Protein AF-A0A5E6N3S0-F1 (afdb_monomer_lite)

Foldseek 3Di:
DLVVLVVQLVVQVVDPDQAAEAEAEEQLDLDPPPDDDSVVSLVSNLVSQVVSVVVRYHYHYDHPDPVNCVVCCPRVDDD

pLDDT: mean 75.24, std 16.96, range [36.5, 94.19]

Secondary structure (DSSP, 8-state):
-HHHHHHHHHHHHTS--S-EEEEEEE-S----TT-S-HHHHHHHHHHHHHHHHHTTEEEEEEESSTTTHHHHHHHT---

Radius of gyration: 12.84 Å; chains: 1; bounding box: 31×25×33 Å

Sequence (79 aa):
MGAALRHAGTHLHKQQEKRKLILLVTDGEPADIDESDPQHLRFDTKKAVEELYSTGVLTYCLTLDPQADAYVKRYLWRK

Structure (mmCIF, N/CA/C/O backbone):
data_AF-A0A5E6N3S0-F1
#
_entry.id   AF-A0A5E6N3S0-F1
#
loop_
_atom_site.group_PDB
_atom_site.id
_atom_site.type_symbol
_atom_site.label_atom_id
_atom_site.label_alt_id
_atom_site.label_comp_id
_atom_site.label_asym_id
_atom_site.label_entity_id
_atom_site.label_seq_id
_atom_site.pdbx_PDB_ins_code
_atom_site.Cartn_x
_atom_site.Cartn_y
_atom_site.Cartn_z
_atom_site.occupancy
_atom_site.B_iso_or_equiv
_atom_site.auth_seq_id
_atom_site.auth_comp_id
_atom_site.auth_asym_id
_atom_site.auth_atom_id
_atom_site.pdbx_PDB_model_num
ATOM 1 N N . MET A 1 1 ? 6.650 5.204 -5.035 1.00 77.69 1 MET A N 1
ATOM 2 C CA . MET A 1 1 ? 5.394 4.611 -4.497 1.00 77.69 1 MET A CA 1
ATOM 3 C C . MET A 1 1 ? 5.382 4.468 -2.968 1.00 77.69 1 MET A C 1
ATOM 5 O O . MET A 1 1 ? 4.407 4.898 -2.357 1.00 77.69 1 MET A O 1
ATOM 9 N N . GLY A 1 2 ? 6.418 3.926 -2.310 1.00 83.56 2 GLY A N 1
ATOM 10 C CA . GLY A 1 2 ? 6.394 3.731 -0.848 1.00 83.56 2 GLY A CA 1
ATOM 11 C C . GLY A 1 2 ? 6.259 5.017 -0.021 1.00 83.56 2 GLY A C 1
ATOM 12 O O . GLY A 1 2 ? 5.548 5.024 0.982 1.00 83.56 2 GLY A O 1
ATOM 13 N N . ALA A 1 3 ? 6.834 6.140 -0.466 1.00 86.50 3 ALA A N 1
ATOM 14 C CA . ALA A 1 3 ? 6.627 7.446 0.176 1.00 86.50 3 ALA A CA 1
ATOM 15 C C . ALA A 1 3 ? 5.142 7.868 0.206 1.00 86.50 3 ALA A C 1
ATOM 17 O O . ALA A 1 3 ? 4.631 8.254 1.258 1.00 86.50 3 ALA A O 1
ATOM 18 N N . ALA A 1 4 ? 4.429 7.727 -0.917 1.00 87.62 4 ALA A N 1
ATOM 19 C CA . ALA A 1 4 ? 3.002 8.041 -1.009 1.00 87.62 4 ALA A CA 1
ATOM 20 C C . ALA A 1 4 ? 2.158 7.147 -0.084 1.00 87.62 4 ALA A C 1
ATOM 22 O O . ALA A 1 4 ? 1.265 7.635 0.607 1.00 87.62 4 ALA A O 1
ATOM 23 N N . LEU A 1 5 ? 2.491 5.853 -0.007 1.00 90.62 5 LEU A N 1
ATOM 24 C CA . LEU A 1 5 ? 1.841 4.902 0.898 1.00 90.62 5 LEU A CA 1
ATOM 25 C C . LEU A 1 5 ? 2.029 5.284 2.373 1.00 90.62 5 LEU A C 1
ATOM 27 O O . LEU A 1 5 ? 1.055 5.332 3.123 1.00 90.62 5 LEU A O 1
ATOM 31 N N . ARG A 1 6 ? 3.256 5.617 2.795 1.00 92.38 6 ARG A N 1
ATOM 32 C CA . ARG A 1 6 ? 3.542 6.048 4.178 1.00 92.38 6 ARG A CA 1
ATOM 33 C C . ARG A 1 6 ? 2.861 7.369 4.525 1.00 92.38 6 ARG A C 1
ATOM 35 O O . ARG A 1 6 ? 2.343 7.531 5.634 1.00 92.38 6 ARG A O 1
ATOM 42 N N . HIS A 1 7 ? 2.819 8.294 3.571 1.00 93.31 7 HIS A N 1
ATOM 43 C CA . HIS A 1 7 ? 2.093 9.548 3.718 1.00 93.31 7 HIS A CA 1
ATOM 44 C C . HIS A 1 7 ? 0.597 9.285 3.948 1.00 93.31 7 HIS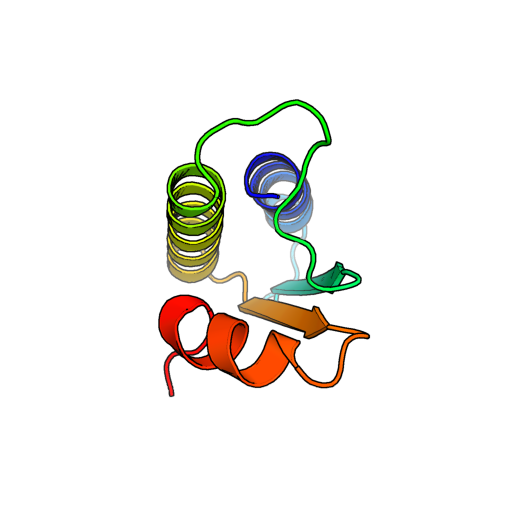 A C 1
ATOM 46 O O . HIS A 1 7 ? 0.058 9.670 4.986 1.00 93.31 7 HIS A O 1
ATOM 52 N N . ALA A 1 8 ? -0.055 8.531 3.058 1.00 92.25 8 ALA A N 1
ATOM 53 C CA . ALA A 1 8 ? -1.463 8.158 3.198 1.00 92.25 8 ALA A CA 1
ATOM 54 C C . ALA A 1 8 ? -1.742 7.399 4.509 1.00 92.25 8 ALA A C 1
ATOM 56 O O . ALA A 1 8 ? -2.700 7.711 5.220 1.00 92.25 8 ALA A O 1
ATOM 57 N N . GLY A 1 9 ? -0.862 6.468 4.887 1.00 92.62 9 GLY A N 1
ATOM 58 C CA . GLY A 1 9 ? -0.925 5.748 6.157 1.00 92.62 9 GLY A CA 1
ATOM 59 C C . GLY A 1 9 ? -0.935 6.672 7.367 1.00 92.62 9 GLY A C 1
ATOM 60 O O . GLY A 1 9 ? -1.769 6.510 8.256 1.00 92.62 9 GLY A O 1
ATOM 61 N N . THR A 1 10 ? -0.063 7.681 7.383 1.00 94.19 10 THR A N 1
ATOM 62 C CA . THR A 1 10 ? 0.007 8.677 8.465 1.00 94.19 10 THR A CA 1
ATOM 63 C C . THR A 1 10 ? -1.304 9.455 8.601 1.00 94.19 10 THR A C 1
ATOM 65 O O . THR A 1 10 ? -1.753 9.733 9.714 1.00 94.19 10 THR A O 1
ATOM 68 N N . HIS A 1 11 ? -1.955 9.782 7.483 1.00 93.56 11 HIS A N 1
ATOM 69 C CA . HIS A 1 11 ? -3.261 10.442 7.492 1.00 93.56 11 HIS A CA 1
ATOM 70 C C . HIS A 1 11 ? -4.379 9.514 7.980 1.00 93.56 11 HIS A C 1
ATOM 72 O O . HIS A 1 11 ? -5.184 9.928 8.816 1.00 93.56 11 HIS A O 1
ATOM 78 N N . LEU A 1 12 ? -4.394 8.255 7.534 1.00 91.94 12 LEU A N 1
ATOM 79 C CA . LEU A 1 12 ? -5.362 7.251 7.982 1.00 91.94 12 LEU A CA 1
ATOM 80 C C . LEU A 1 12 ? -5.210 6.911 9.466 1.00 91.94 12 LEU A C 1
ATOM 82 O O . LEU A 1 12 ? -6.199 6.638 10.140 1.00 91.94 12 LEU A O 1
ATOM 86 N N . HIS A 1 13 ? -4.003 6.968 10.024 1.00 90.50 13 HIS A N 1
ATOM 87 C CA . HIS A 1 13 ? -3.788 6.741 11.454 1.00 90.50 13 HIS A CA 1
ATOM 88 C C . HIS A 1 13 ? -4.517 7.747 12.343 1.00 90.50 13 HIS A C 1
ATOM 90 O O . HIS A 1 13 ? -4.954 7.378 13.428 1.00 90.50 13 HIS A O 1
ATOM 96 N N . LYS A 1 14 ? -4.724 8.974 11.858 1.00 92.88 14 LYS A N 1
ATOM 97 C CA . LYS A 1 14 ? -5.457 10.028 12.576 1.00 92.88 14 LYS A CA 1
ATOM 98 C C . LYS A 1 14 ? -6.978 9.824 12.570 1.00 92.88 14 LYS A C 1
ATOM 100 O O . LYS A 1 14 ? -7.676 10.495 13.320 1.00 92.88 14 LYS A O 1
ATOM 105 N N . GLN A 1 15 ? -7.478 8.921 11.729 1.00 92.56 15 GLN A N 1
ATOM 106 C CA . GLN A 1 15 ? -8.900 8.609 11.586 1.00 92.56 15 GLN A CA 1
ATOM 107 C C . GLN A 1 15 ? -9.343 7.594 12.661 1.00 92.56 15 GLN A C 1
ATOM 109 O O . GLN A 1 15 ? -8.577 6.685 13.011 1.00 92.56 15 GLN A O 1
ATOM 114 N N . GLN A 1 16 ? -10.558 7.752 13.199 1.00 90.31 16 GLN A N 1
ATOM 115 C CA . GLN A 1 16 ? -11.110 6.915 14.286 1.00 90.31 16 GLN A CA 1
ATOM 116 C C . GLN A 1 16 ? -11.703 5.588 13.780 1.00 90.31 16 GLN A C 1
ATOM 118 O O . GLN A 1 16 ? -12.052 4.694 14.553 1.00 90.31 16 GLN A O 1
ATOM 123 N N . GLU A 1 17 ? -11.825 5.457 12.468 1.00 93.06 17 GLU A N 1
ATOM 124 C CA . GLU A 1 17 ? -12.434 4.354 11.760 1.00 93.06 17 GLU A CA 1
ATOM 125 C C . GLU A 1 17 ? -11.638 3.070 11.987 1.00 93.06 17 GLU A C 1
ATOM 127 O O . GLU A 1 17 ? -10.421 3.006 11.803 1.00 93.06 17 GLU A O 1
ATOM 132 N N . LYS A 1 18 ? -12.358 2.002 12.345 1.00 86.12 18 LYS A N 1
ATOM 133 C CA . LYS A 1 18 ? -11.763 0.684 12.606 1.00 86.12 18 LYS A CA 1
ATOM 134 C C . LYS A 1 18 ? -11.216 0.012 11.347 1.00 86.12 18 LYS A C 1
ATOM 136 O O . LYS A 1 18 ? -10.358 -0.855 11.449 1.00 86.12 18 LYS A O 1
ATOM 141 N N . ARG A 1 19 ? -11.751 0.357 10.173 1.00 88.31 19 ARG A N 1
ATOM 142 C CA . ARG A 1 19 ? -11.332 -0.196 8.880 1.00 88.31 19 ARG A CA 1
ATOM 143 C C . ARG A 1 19 ? -10.685 0.911 8.066 1.00 88.31 19 ARG A C 1
ATOM 145 O O . ARG A 1 19 ? -11.342 1.898 7.756 1.00 88.31 19 ARG A O 1
ATOM 152 N N . LYS A 1 20 ? -9.412 0.728 7.725 1.00 92.94 20 LYS A N 1
ATOM 153 C CA . LYS A 1 20 ? -8.603 1.698 6.984 1.00 92.94 20 LYS A CA 1
ATOM 154 C C . LYS A 1 20 ? -8.144 1.049 5.686 1.00 92.94 20 LYS A C 1
ATOM 156 O O . LYS A 1 20 ? -7.652 -0.078 5.706 1.00 92.94 20 LYS A O 1
ATOM 161 N N . LEU A 1 21 ? -8.353 1.745 4.574 1.00 93.12 21 LEU A N 1
ATOM 162 C CA . LEU A 1 21 ? -8.136 1.230 3.227 1.00 93.12 21 LEU A CA 1
ATOM 163 C C . LEU A 1 21 ? -7.375 2.258 2.391 1.00 93.12 21 LEU A C 1
ATOM 165 O O . LEU A 1 21 ? -7.765 3.423 2.348 1.00 93.12 21 LEU A O 1
ATOM 169 N N . ILE A 1 22 ? -6.337 1.809 1.695 1.00 92.25 22 ILE A N 1
ATOM 170 C CA . ILE A 1 22 ? -5.641 2.552 0.646 1.00 92.25 22 ILE A CA 1
ATOM 171 C C . ILE A 1 22 ? -5.854 1.806 -0.669 1.00 92.25 22 ILE A C 1
ATOM 173 O O . ILE A 1 22 ? -5.541 0.620 -0.770 1.00 92.25 22 ILE A O 1
ATOM 177 N N . LEU A 1 23 ? -6.365 2.507 -1.679 1.00 89.38 23 LEU A N 1
ATOM 178 C CA . LEU A 1 23 ? -6.416 2.027 -3.056 1.00 89.38 23 LEU A CA 1
ATOM 179 C C . LEU A 1 23 ? -5.366 2.791 -3.868 1.00 89.38 23 LEU A C 1
ATOM 181 O O . LEU A 1 23 ? -5.530 3.976 -4.149 1.00 89.38 23 LEU A O 1
ATOM 185 N N . LEU A 1 24 ? -4.272 2.118 -4.201 1.00 85.38 24 LEU A N 1
ATOM 186 C CA . LEU A 1 24 ? -3.227 2.622 -5.078 1.00 85.38 24 LEU A CA 1
ATOM 187 C C . LEU A 1 24 ? -3.653 2.380 -6.525 1.00 85.38 24 LEU A C 1
ATOM 189 O O . LEU A 1 24 ? -3.836 1.234 -6.917 1.00 85.38 24 LEU A O 1
ATOM 193 N N . VAL A 1 25 ? -3.795 3.444 -7.310 1.00 83.06 25 VAL A N 1
ATOM 194 C CA . VAL A 1 25 ? -4.069 3.354 -8.748 1.00 83.06 25 VAL A CA 1
ATOM 195 C C . VAL A 1 25 ? -2.819 3.803 -9.495 1.00 83.06 25 VAL A C 1
ATOM 197 O O . VAL A 1 25 ? -2.338 4.910 -9.265 1.00 83.06 25 VAL A O 1
ATOM 200 N N . THR A 1 26 ? -2.270 2.937 -10.343 1.00 75.75 26 THR A N 1
ATOM 201 C CA . THR A 1 26 ? -1.063 3.208 -11.145 1.00 75.75 26 THR A CA 1
ATOM 202 C C . THR A 1 26 ? -1.202 2.557 -12.520 1.00 75.75 26 THR A C 1
ATOM 204 O O . THR A 1 26 ? -1.936 1.593 -12.697 1.00 75.75 26 THR A O 1
ATOM 207 N N . ASP A 1 27 ? -0.539 3.094 -13.528 1.00 71.69 27 ASP A N 1
ATOM 208 C CA . ASP A 1 27 ? -0.386 2.481 -14.851 1.00 71.69 27 ASP A CA 1
ATOM 209 C C . ASP A 1 27 ? 0.531 1.247 -14.847 1.00 71.69 27 ASP A C 1
ATOM 211 O O . ASP A 1 27 ? 0.546 0.507 -15.820 1.00 71.69 27 ASP A O 1
ATOM 215 N N . GLY A 1 28 ? 1.206 0.943 -13.735 1.00 60.25 28 GLY A N 1
ATOM 216 C CA . GLY A 1 28 ? 1.999 -0.277 -13.580 1.00 60.25 28 GLY A CA 1
ATOM 217 C C . GLY A 1 28 ? 3.456 -0.134 -14.011 1.00 60.25 28 GLY A C 1
ATOM 218 O O . GLY A 1 28 ? 4.222 -1.082 -13.821 1.00 60.25 28 GLY A O 1
ATOM 219 N N . GLU A 1 29 ? 3.870 1.036 -14.501 1.00 58.75 29 GLU A N 1
ATOM 220 C CA . GLU A 1 29 ? 5.274 1.311 -14.781 1.00 58.75 29 GLU A CA 1
ATOM 221 C C . GLU A 1 29 ? 6.040 1.542 -13.466 1.00 58.75 29 GLU A C 1
ATOM 223 O O . GLU A 1 29 ? 5.734 2.453 -12.691 1.00 58.75 29 GLU A O 1
ATOM 228 N N . PRO A 1 30 ? 7.055 0.714 -13.152 1.00 57.59 30 PRO A N 1
ATOM 229 C CA . PRO A 1 30 ? 7.955 0.975 -12.045 1.00 57.59 30 PRO A CA 1
ATOM 230 C C . PRO A 1 30 ? 9.009 1.976 -12.525 1.00 57.59 30 PRO A C 1
ATOM 232 O O . PRO A 1 30 ? 10.161 1.601 -12.713 1.00 57.59 30 PRO A O 1
ATOM 235 N N . ALA A 1 31 ? 8.608 3.215 -12.792 1.00 54.12 31 ALA A N 1
ATOM 236 C CA . ALA A 1 31 ? 9.532 4.237 -13.257 1.00 54.12 31 ALA A CA 1
ATOM 237 C C . ALA A 1 31 ? 9.113 5.612 -12.736 1.00 54.12 31 ALA A C 1
ATOM 239 O O . ALA A 1 31 ? 8.175 6.230 -13.230 1.00 54.12 31 ALA A O 1
ATOM 240 N N . ASP A 1 32 ? 9.850 6.097 -11.739 1.00 51.22 32 ASP A N 1
ATOM 241 C CA . ASP A 1 32 ? 10.328 7.469 -11.865 1.00 51.22 32 ASP A CA 1
ATOM 242 C C . ASP A 1 32 ? 11.373 7.435 -12.989 1.00 51.22 32 ASP A C 1
ATOM 244 O O . ASP A 1 32 ? 12.146 6.479 -13.100 1.00 51.22 32 ASP A O 1
ATOM 248 N N . ILE A 1 33 ? 11.357 8.428 -13.864 1.00 47.72 33 ILE A N 1
ATOM 249 C CA . ILE A 1 33 ? 12.013 8.413 -15.183 1.00 47.72 33 ILE A CA 1
ATOM 250 C C . ILE A 1 33 ? 13.562 8.404 -15.054 1.00 47.72 33 ILE A C 1
ATOM 252 O O . ILE A 1 33 ? 14.271 8.236 -16.041 1.00 47.72 33 ILE A O 1
ATOM 256 N N . ASP A 1 34 ? 14.086 8.492 -13.824 1.00 50.19 34 ASP A N 1
ATOM 257 C CA . ASP A 1 34 ? 15.506 8.641 -13.493 1.00 50.19 34 ASP A CA 1
ATOM 258 C C . ASP A 1 34 ? 16.082 7.526 -12.585 1.00 50.19 34 ASP A C 1
ATOM 260 O O . ASP A 1 34 ? 17.208 7.654 -12.099 1.00 50.19 34 ASP A O 1
ATOM 264 N N . GLU A 1 35 ? 15.355 6.428 -12.323 1.00 48.34 35 GLU A N 1
ATOM 265 C CA . GLU A 1 35 ? 15.769 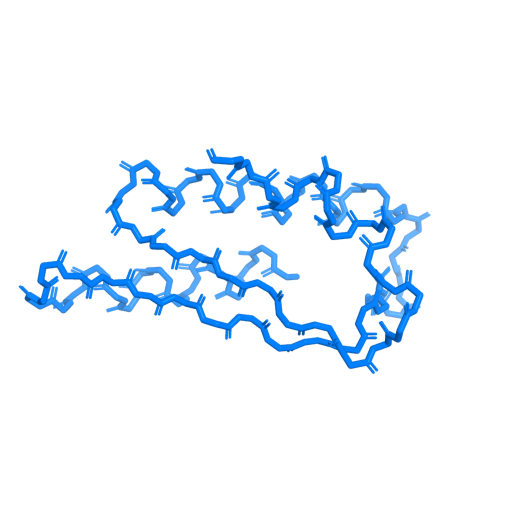5.436 -11.312 1.00 48.34 35 GLU A CA 1
ATOM 266 C C . GLU A 1 35 ? 16.262 4.098 -11.904 1.00 48.34 35 GLU A C 1
ATOM 268 O O . GLU A 1 35 ? 15.519 3.315 -12.494 1.00 48.34 35 GLU A O 1
ATOM 273 N N . SER A 1 36 ? 17.559 3.826 -11.724 1.00 53.47 36 SER A N 1
ATOM 274 C CA . SER A 1 36 ? 18.325 2.795 -12.448 1.00 53.47 36 SER A CA 1
ATOM 275 C C . SER A 1 36 ? 18.055 1.340 -12.040 1.00 53.47 36 SER A C 1
ATOM 277 O O . SER A 1 36 ? 18.519 0.428 -12.725 1.00 53.47 36 SER A O 1
ATOM 279 N N . ASP A 1 37 ? 17.349 1.099 -10.930 1.00 61.91 37 ASP A N 1
ATOM 280 C CA . ASP A 1 37 ? 17.028 -0.251 -10.450 1.00 61.91 37 ASP A CA 1
ATOM 281 C C . ASP A 1 37 ? 15.527 -0.404 -10.146 1.00 61.91 37 ASP A C 1
ATOM 283 O O . ASP A 1 37 ? 15.063 -0.103 -9.038 1.00 61.91 37 ASP A O 1
ATOM 287 N N . PRO A 1 38 ? 14.755 -0.959 -11.097 1.00 59.78 38 PRO A N 1
ATOM 288 C CA . PRO A 1 38 ? 13.344 -1.258 -10.905 1.00 59.78 38 PRO A CA 1
ATOM 289 C C . PRO A 1 38 ? 13.084 -2.170 -9.704 1.00 59.78 38 PRO A C 1
ATOM 291 O O . PRO A 1 38 ? 11.980 -2.161 -9.176 1.00 59.78 38 PRO A O 1
ATOM 294 N N . GLN A 1 39 ? 14.046 -2.978 -9.245 1.00 65.25 39 GLN A N 1
ATOM 295 C CA . GLN A 1 39 ? 13.852 -3.850 -8.085 1.00 65.25 39 GLN A CA 1
ATOM 296 C C . GLN A 1 39 ? 13.802 -3.064 -6.774 1.00 65.25 39 GLN A C 1
ATOM 298 O O . GLN A 1 39 ? 13.018 -3.412 -5.889 1.00 65.25 39 GLN A O 1
ATOM 303 N N . HIS A 1 40 ? 14.567 -1.979 -6.654 1.00 66.88 40 HIS A N 1
ATOM 3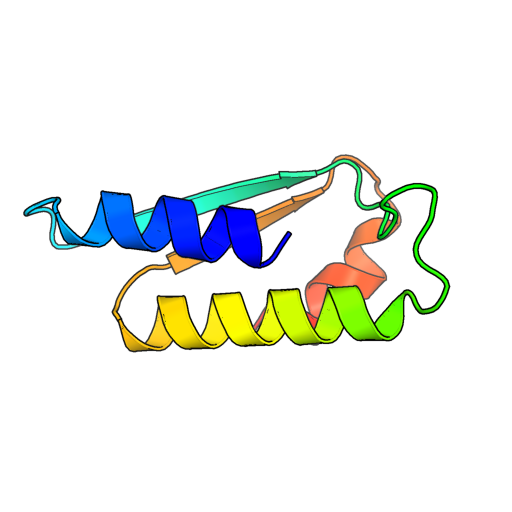04 C CA . HIS A 1 40 ? 14.611 -1.169 -5.439 1.00 66.88 40 HIS A CA 1
ATOM 305 C C . HIS A 1 40 ? 13.241 -0.549 -5.119 1.00 66.88 40 HIS A C 1
ATOM 307 O O . HIS A 1 40 ? 12.710 -0.722 -4.018 1.00 66.88 40 HIS A O 1
ATOM 313 N N . LEU A 1 41 ? 12.600 0.054 -6.125 1.00 68.38 41 LEU A N 1
ATOM 314 C CA . LEU A 1 41 ? 11.256 0.633 -6.016 1.00 68.38 41 LEU A CA 1
ATOM 315 C C . LEU A 1 41 ? 10.195 -0.392 -5.593 1.00 68.38 41 LEU A C 1
ATOM 317 O O . LEU A 1 41 ? 9.260 -0.094 -4.841 1.00 68.38 41 LEU A O 1
ATOM 321 N N . ARG A 1 42 ? 10.352 -1.628 -6.063 1.00 73.44 42 ARG A N 1
ATOM 322 C CA . ARG A 1 42 ? 9.458 -2.751 -5.775 1.00 73.44 42 ARG A CA 1
ATOM 323 C C . ARG A 1 42 ? 9.591 -3.214 -4.328 1.00 73.44 42 ARG A C 1
ATOM 325 O O . ARG A 1 42 ? 8.578 -3.398 -3.651 1.00 73.44 42 ARG A O 1
ATOM 332 N N . PHE A 1 43 ? 10.823 -3.353 -3.839 1.00 80.38 43 PHE A N 1
ATOM 333 C CA . PHE A 1 43 ? 11.086 -3.710 -2.447 1.00 80.38 43 PHE A CA 1
ATOM 334 C C . PHE A 1 43 ? 10.644 -2.616 -1.471 1.00 80.38 43 PHE A C 1
ATOM 336 O O . PHE A 1 43 ? 10.030 -2.949 -0.457 1.00 80.38 43 PHE A O 1
ATOM 343 N N . ASP A 1 44 ? 10.871 -1.334 -1.782 1.00 83.12 44 ASP A N 1
ATOM 344 C CA . ASP A 1 44 ? 10.384 -0.232 -0.939 1.00 83.12 44 ASP A CA 1
ATOM 345 C C . ASP A 1 44 ? 8.852 -0.222 -0.859 1.00 83.12 44 ASP A C 1
ATOM 347 O O . ASP A 1 44 ? 8.281 -0.152 0.230 1.00 83.12 44 ASP A O 1
ATOM 351 N N . THR A 1 45 ? 8.175 -0.382 -2.000 1.00 81.94 45 THR A N 1
ATOM 352 C CA . THR A 1 45 ? 6.707 -0.442 -2.044 1.00 81.94 45 THR A CA 1
ATOM 353 C C . THR A 1 45 ? 6.178 -1.625 -1.242 1.00 81.94 45 THR A C 1
ATOM 355 O O . THR A 1 45 ? 5.256 -1.462 -0.444 1.00 81.94 45 THR A O 1
ATOM 358 N N . LYS A 1 46 ? 6.788 -2.807 -1.391 1.00 84.38 46 LYS A N 1
ATOM 359 C CA . LYS A 1 46 ? 6.432 -3.991 -0.603 1.00 84.38 46 LYS A CA 1
ATOM 360 C C . LYS A 1 46 ? 6.599 -3.737 0.897 1.00 84.38 46 LYS A C 1
ATOM 362 O O . LYS A 1 46 ? 5.685 -4.026 1.663 1.00 84.38 46 LYS A O 1
ATOM 367 N N . LYS A 1 47 ? 7.729 -3.160 1.309 1.00 89.44 47 LYS A N 1
ATOM 368 C CA . LYS A 1 47 ? 8.000 -2.839 2.714 1.00 89.44 47 LYS A CA 1
ATOM 369 C C . LYS A 1 47 ? 6.972 -1.853 3.275 1.00 89.44 47 LYS A C 1
ATOM 371 O O . LYS A 1 47 ? 6.458 -2.068 4.366 1.00 89.44 47 LYS A O 1
ATOM 376 N N . ALA A 1 48 ? 6.618 -0.816 2.515 1.00 89.56 48 ALA A N 1
ATOM 377 C CA . ALA A 1 48 ? 5.583 0.137 2.912 1.00 89.56 48 ALA A CA 1
ATOM 378 C C . ALA A 1 48 ? 4.208 -0.538 3.082 1.00 89.56 48 ALA A C 1
ATOM 380 O O . ALA A 1 48 ? 3.487 -0.235 4.030 1.00 89.56 48 ALA A O 1
ATOM 381 N N . VAL A 1 49 ? 3.850 -1.483 2.207 1.00 89.12 49 VAL A N 1
ATOM 382 C CA . VAL A 1 49 ? 2.610 -2.267 2.344 1.00 89.12 49 VAL A CA 1
ATOM 383 C C . VAL A 1 49 ? 2.637 -3.161 3.586 1.00 89.12 49 VAL A C 1
ATOM 385 O O . VAL A 1 49 ? 1.640 -3.228 4.301 1.00 89.12 49 VAL A O 1
ATOM 388 N N . GLU A 1 50 ? 3.763 -3.810 3.886 1.00 90.94 50 GLU A N 1
ATOM 389 C CA . GLU A 1 50 ? 3.922 -4.625 5.099 1.00 90.94 50 GLU A CA 1
ATOM 390 C C . GLU A 1 50 ? 3.809 -3.775 6.380 1.00 90.94 50 GLU A C 1
ATOM 392 O O . GLU A 1 50 ? 3.111 -4.163 7.320 1.00 90.94 50 GLU A O 1
ATOM 397 N N . GLU A 1 51 ? 4.419 -2.585 6.401 1.00 92.00 51 GLU A N 1
ATOM 398 C CA . GLU A 1 51 ? 4.302 -1.608 7.495 1.00 92.00 51 GLU A CA 1
ATOM 399 C C . GLU A 1 51 ? 2.836 -1.179 7.711 1.00 92.00 51 GLU A C 1
ATOM 401 O O . GLU A 1 51 ? 2.326 -1.212 8.836 1.00 92.00 51 GLU A O 1
ATOM 406 N N . LEU A 1 52 ? 2.118 -0.846 6.635 1.00 91.25 52 LEU A N 1
ATOM 407 C CA . LEU A 1 52 ? 0.698 -0.477 6.679 1.00 91.25 52 LEU A CA 1
ATOM 408 C C . LEU A 1 52 ? -0.186 -1.630 7.163 1.00 91.25 52 LEU A C 1
ATOM 410 O O . LEU A 1 52 ? -1.062 -1.436 8.006 1.00 91.25 52 LEU A O 1
ATOM 414 N N . TYR A 1 53 ? 0.083 -2.847 6.697 1.00 90.75 53 TYR A N 1
ATOM 415 C CA . TYR A 1 53 ? -0.657 -4.024 7.132 1.00 90.75 53 TYR A CA 1
ATOM 416 C C . TYR A 1 53 ? -0.468 -4.289 8.631 1.00 90.75 53 TYR A C 1
ATOM 418 O O . TYR A 1 53 ? -1.442 -4.534 9.343 1.00 90.75 53 TYR A O 1
ATOM 426 N N . SER A 1 54 ? 0.766 -4.163 9.137 1.00 91.50 54 SER A N 1
ATOM 427 C CA . SER A 1 54 ? 1.072 -4.341 10.566 1.00 91.50 54 SER A CA 1
ATOM 428 C C . SER A 1 54 ? 0.321 -3.364 11.478 1.00 91.50 54 SER A C 1
ATOM 430 O O . SER A 1 54 ? 0.098 -3.646 12.653 1.00 91.50 54 SER A O 1
ATOM 432 N N . THR A 1 55 ? -0.118 -2.237 10.918 1.00 90.88 55 THR A N 1
ATOM 433 C CA . THR A 1 55 ? -0.842 -1.174 11.617 1.00 90.88 55 THR A CA 1
ATOM 434 C C . THR A 1 55 ? -2.350 -1.165 11.326 1.00 90.88 55 THR A C 1
ATOM 436 O O . THR A 1 55 ? -3.066 -0.246 11.724 1.00 90.88 55 THR A O 1
ATOM 439 N N . GLY A 1 56 ? -2.867 -2.211 10.671 1.00 89.62 56 GLY A N 1
ATOM 440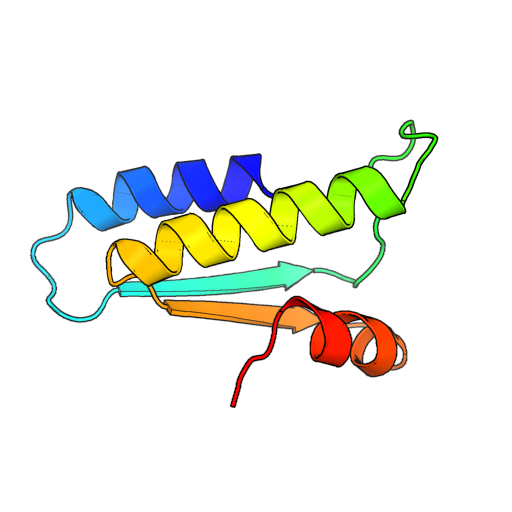 C CA . GLY A 1 56 ? -4.299 -2.390 10.408 1.00 89.62 56 GLY A CA 1
ATOM 441 C C . GLY A 1 56 ? -4.829 -1.610 9.201 1.00 89.62 56 GLY A C 1
ATOM 442 O O . GLY A 1 56 ? -6.043 -1.436 9.072 1.00 89.62 56 GLY A O 1
ATOM 443 N N . VAL A 1 57 ? -3.947 -1.138 8.317 1.00 92.44 57 VAL A N 1
ATOM 444 C CA . VAL A 1 57 ? -4.314 -0.473 7.063 1.00 92.44 57 VAL A CA 1
ATOM 445 C C . VAL A 1 57 ? -4.204 -1.463 5.905 1.00 92.44 57 VAL A C 1
ATOM 447 O O . VAL A 1 57 ? -3.123 -1.947 5.571 1.00 92.44 57 VAL A O 1
ATOM 450 N N . LEU A 1 58 ? -5.333 -1.751 5.260 1.00 91.06 58 LEU A N 1
ATOM 451 C CA . LEU A 1 58 ? -5.372 -2.580 4.059 1.00 91.06 58 LEU A CA 1
ATOM 452 C C . LEU A 1 58 ? -4.947 -1.756 2.847 1.00 91.06 58 LEU A C 1
ATOM 454 O O . LEU A 1 58 ? -5.405 -0.629 2.676 1.00 91.06 58 LEU A O 1
ATOM 458 N N . THR A 1 59 ? -4.105 -2.325 1.989 1.00 89.31 59 THR A N 1
ATOM 459 C CA . THR A 1 59 ? -3.634 -1.659 0.770 1.00 89.31 59 THR A CA 1
ATOM 460 C C . THR A 1 59 ? -3.920 -2.538 -0.438 1.00 89.31 59 THR A C 1
ATOM 462 O O . THR A 1 59 ? -3.534 -3.703 -0.451 1.00 89.31 59 THR A O 1
ATOM 465 N N . TYR A 1 60 ? -4.572 -1.976 -1.453 1.00 84.88 60 TYR A N 1
ATOM 466 C CA . TYR A 1 60 ? -4.846 -2.632 -2.730 1.00 84.88 60 TYR A CA 1
ATOM 467 C C . TYR A 1 60 ? -4.221 -1.834 -3.860 1.00 84.88 60 TYR A C 1
ATOM 469 O O . TYR A 1 60 ? -4.289 -0.611 -3.852 1.00 84.88 60 TYR A O 1
ATOM 477 N N . CYS A 1 61 ? -3.635 -2.525 -4.833 1.00 80.12 61 CYS A N 1
ATOM 478 C CA . CYS A 1 61 ? -3.091 -1.910 -6.036 1.00 80.12 61 CYS A CA 1
ATOM 479 C C . CYS A 1 61 ? -3.978 -2.271 -7.230 1.00 80.12 61 CYS A C 1
ATOM 481 O O . CYS A 1 61 ? -4.188 -3.454 -7.500 1.00 80.12 61 CYS A O 1
ATOM 483 N N . LEU A 1 62 ? -4.502 -1.257 -7.913 1.00 77.75 62 LEU A N 1
ATOM 484 C CA . LEU A 1 62 ? -5.209 -1.359 -9.179 1.00 77.75 62 LEU A CA 1
ATOM 485 C C . LEU A 1 62 ? -4.288 -0.834 -10.277 1.00 77.75 62 LEU A C 1
ATOM 487 O O . LEU A 1 62 ? -3.907 0.338 -10.266 1.00 77.75 62 LEU A O 1
ATOM 491 N N . THR A 1 63 ? -3.956 -1.703 -11.225 1.00 70.25 63 THR A N 1
ATOM 492 C CA . THR A 1 63 ? -3.144 -1.342 -12.383 1.00 70.25 63 THR A CA 1
ATOM 493 C C . THR A 1 63 ? -3.993 -1.221 -13.637 1.00 70.25 63 THR A C 1
ATOM 495 O O . THR A 1 63 ? -4.824 -2.091 -13.892 1.00 70.25 63 THR A O 1
ATOM 498 N N . LEU A 1 64 ? -3.794 -0.155 -14.416 1.00 65.31 64 LEU A N 1
ATOM 499 C CA . LEU A 1 64 ? -4.497 0.043 -15.694 1.00 65.31 64 LEU A CA 1
ATOM 500 C C . LEU A 1 64 ? -3.845 -0.717 -16.866 1.00 65.31 64 LEU A C 1
ATOM 502 O O . LEU A 1 64 ? -4.461 -0.836 -17.923 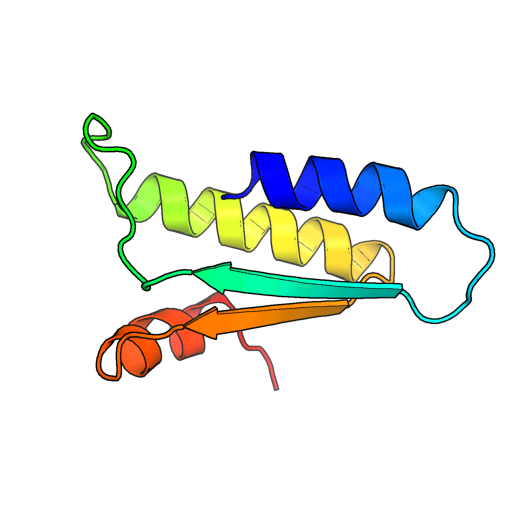1.00 65.31 64 LEU A O 1
ATOM 506 N N . ASP A 1 65 ? -2.647 -1.277 -16.670 1.00 61.34 65 ASP A N 1
ATOM 507 C CA . ASP A 1 65 ? -1.974 -2.142 -17.641 1.00 61.34 65 ASP A CA 1
ATOM 508 C C . ASP A 1 65 ? -2.371 -3.629 -17.462 1.00 61.34 65 ASP A C 1
ATOM 510 O O . ASP A 1 65 ? -2.132 -4.210 -16.394 1.00 61.34 65 ASP A O 1
ATOM 514 N N . PRO A 1 66 ? -2.941 -4.290 -18.492 1.00 53.75 66 PRO A N 1
ATOM 515 C CA . PRO A 1 66 ? -3.266 -5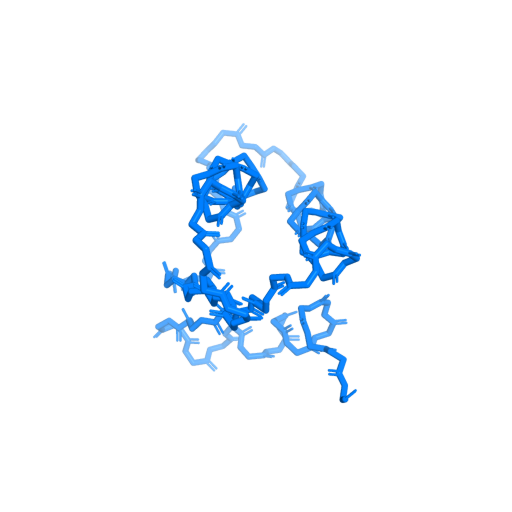.717 -18.458 1.00 53.75 66 PRO A CA 1
ATOM 516 C C . PRO A 1 66 ? -2.051 -6.658 -18.308 1.00 53.75 66 PRO A C 1
ATOM 518 O O . PRO A 1 66 ? -2.245 -7.826 -17.970 1.00 53.75 66 PRO A O 1
ATOM 521 N N . GLN A 1 67 ? -0.811 -6.198 -18.523 1.00 56.62 67 GLN A N 1
ATOM 522 C CA . GLN A 1 67 ? 0.420 -6.969 -18.270 1.00 56.62 67 GLN A CA 1
ATOM 523 C C . GLN A 1 67 ? 0.945 -6.825 -16.827 1.00 56.62 67 GLN A C 1
ATOM 525 O O . GLN A 1 67 ? 1.720 -7.669 -16.362 1.00 56.62 67 GLN A O 1
ATOM 530 N N . ALA A 1 68 ? 0.503 -5.811 -16.077 1.00 54.25 68 ALA A N 1
ATOM 531 C CA . ALA A 1 68 ? 0.991 -5.536 -14.722 1.00 54.25 68 ALA A CA 1
ATOM 532 C C . ALA A 1 68 ? 0.589 -6.610 -13.692 1.00 54.25 68 ALA A C 1
ATOM 534 O O . ALA A 1 68 ? 1.233 -6.759 -12.645 1.00 54.25 68 ALA A O 1
ATOM 535 N N . ASP A 1 69 ? -0.414 -7.429 -14.018 1.00 55.81 69 ASP A N 1
ATOM 536 C CA . ASP A 1 69 ? -0.920 -8.517 -13.180 1.00 55.81 69 ASP A CA 1
ATOM 537 C C . ASP A 1 69 ? 0.187 -9.527 -12.802 1.00 55.81 69 ASP A C 1
ATOM 539 O O . ASP A 1 69 ? 0.222 -10.037 -11.678 1.00 55.81 69 ASP A O 1
ATOM 543 N N . ALA A 1 70 ? 1.158 -9.757 -13.700 1.00 53.97 70 ALA A N 1
ATOM 544 C CA . ALA A 1 70 ? 2.286 -10.667 -13.475 1.00 53.97 70 ALA A CA 1
ATOM 545 C C . ALA A 1 70 ? 3.259 -10.176 -12.384 1.00 53.97 70 ALA A C 1
ATOM 547 O O . ALA A 1 70 ? 3.856 -10.984 -11.667 1.00 53.97 70 ALA A O 1
ATOM 548 N N . TYR A 1 71 ? 3.412 -8.857 -12.234 1.00 55.19 71 TYR A N 1
ATOM 549 C CA . TYR A 1 71 ? 4.295 -8.258 -11.235 1.00 55.19 71 TYR A CA 1
ATOM 550 C C . TYR A 1 71 ? 3.559 -7.977 -9.913 1.00 55.19 71 TYR A C 1
ATOM 552 O O . TYR A 1 71 ? 4.071 -8.288 -8.833 1.00 55.19 71 TYR A O 1
ATOM 560 N N . VAL A 1 72 ? 2.325 -7.473 -9.988 1.00 55.69 72 VAL A N 1
ATOM 561 C CA . VAL A 1 72 ? 1.512 -7.115 -8.820 1.00 55.69 72 VAL A CA 1
ATOM 562 C C . VAL A 1 72 ? 1.176 -8.350 -7.974 1.00 55.69 72 VAL A C 1
ATOM 564 O O . VAL A 1 72 ? 1.376 -8.330 -6.755 1.00 55.69 72 VAL A O 1
ATOM 567 N N . LYS A 1 73 ? 0.771 -9.472 -8.590 1.00 55.81 73 LYS A N 1
ATOM 568 C CA . LYS A 1 73 ? 0.445 -10.719 -7.863 1.00 55.81 73 LYS A CA 1
ATOM 569 C C . LYS A 1 73 ? 1.601 -11.299 -7.056 1.00 55.81 73 LYS A C 1
ATOM 571 O O . LYS A 1 73 ? 1.356 -11.971 -6.060 1.00 55.81 73 LYS A O 1
ATOM 576 N N . ARG A 1 74 ? 2.849 -11.086 -7.478 1.00 54.38 74 ARG A N 1
ATOM 577 C CA . ARG A 1 74 ? 4.004 -11.762 -6.872 1.00 54.38 74 ARG A CA 1
ATOM 578 C C . ARG A 1 74 ? 4.494 -11.098 -5.583 1.00 54.38 74 ARG A C 1
ATOM 580 O O . ARG A 1 74 ? 5.102 -11.777 -4.758 1.00 54.38 74 ARG A O 1
ATOM 587 N N . TYR A 1 75 ? 4.240 -9.800 -5.406 1.00 52.94 75 TYR A N 1
ATOM 588 C CA . TYR A 1 75 ? 4.834 -9.024 -4.310 1.00 52.94 75 TYR A CA 1
ATOM 589 C C . TYR A 1 75 ? 3.835 -8.208 -3.483 1.00 52.94 75 TYR A C 1
ATOM 591 O O . TYR A 1 75 ? 4.124 -7.956 -2.316 1.00 52.94 75 TYR A O 1
ATOM 599 N N . LEU A 1 76 ? 2.682 -7.822 -4.046 1.00 53.94 76 LEU A N 1
ATOM 600 C CA . LEU A 1 76 ? 1.673 -6.997 -3.361 1.00 53.94 76 LEU A CA 1
ATOM 601 C C . LEU A 1 76 ? 0.504 -7.811 -2.795 1.00 53.94 76 LEU A C 1
ATOM 603 O O . LEU A 1 76 ? -0.153 -7.361 -1.861 1.00 53.94 76 LEU A O 1
ATOM 607 N N . TRP A 1 77 ? 0.258 -9.012 -3.321 1.00 46.00 77 TRP A N 1
ATOM 608 C CA . TRP A 1 77 ? -0.819 -9.882 -2.857 1.00 46.00 77 TRP A CA 1
ATOM 609 C C . TRP A 1 77 ? -0.278 -11.008 -1.977 1.00 46.00 77 TRP A C 1
ATOM 611 O O . TRP A 1 77 ? 0.558 -11.807 -2.400 1.00 46.00 77 TRP A O 1
ATOM 621 N N . ARG A 1 78 ? -0.819 -11.127 -0.764 1.00 40.59 78 ARG A N 1
ATOM 622 C CA . ARG A 1 78 ? -0.841 -12.383 -0.009 1.00 40.59 78 ARG A CA 1
ATOM 623 C C . ARG A 1 78 ? -2.310 -12.761 0.171 1.00 40.59 78 ARG A C 1
ATOM 625 O O . ARG A 1 78 ? -3.120 -11.877 0.434 1.00 40.59 78 ARG A O 1
ATOM 632 N N . LYS A 1 79 ? -2.625 -14.036 -0.086 1.00 36.50 79 LYS A N 1
ATOM 633 C CA . LYS A 1 79 ? -3.955 -14.624 0.133 1.00 36.50 79 LYS A CA 1
ATOM 634 C C . LYS A 1 79 ? -4.501 -14.295 1.517 1.00 36.50 79 LYS A C 1
ATOM 636 O O . LYS A 1 79 ? -3.679 -14.276 2.462 1.00 36.50 79 LYS A O 1
#